Protein AF-A0A6L4A8Q5-F1 (afdb_monomer)

Secondary structure (DSSP, 8-state):
--------SS-GGG-----TT-TTS-TTS----SSEEE-----SS--SSTTSPPS-EEEEPPTTSPPEEEEETTEEEEEEEEEEEEE-TTSEEEEEEEEEEEEEEETTEEEEEETTEEEEEEB-TTS-B-SPPPPPEE--GGGTTTTTT--

pLDDT: mean 80.0, std 16.68, range [40.19, 97.94]

Structure (mmCIF, N/CA/C/O backbone):
data_AF-A0A6L4A8Q5-F1
#
_entry.id   AF-A0A6L4A8Q5-F1
#
loop_
_atom_site.group_PDB
_atom_site.id
_atom_site.type_symbol
_atom_site.label_atom_id
_atom_site.label_alt_id
_atom_site.label_comp_id
_atom_site.label_asym_id
_atom_site.label_entity_id
_atom_site.label_seq_id
_atom_site.pdbx_PDB_ins_code
_atom_site.Cartn_x
_atom_site.Cartn_y
_atom_site.Cartn_z
_atom_site.occupancy
_atom_site.B_iso_or_equiv
_atom_site.auth_seq_id
_atom_site.auth_comp_id
_atom_site.auth_asym_id
_atom_site.auth_atom_id
_atom_site.pdbx_PDB_model_num
ATOM 1 N N . MET A 1 1 ? 32.284 -33.390 15.776 1.00 46.91 1 MET A N 1
ATOM 2 C CA . MET A 1 1 ? 31.306 -32.505 15.116 1.00 46.91 1 MET A CA 1
ATOM 3 C C . MET A 1 1 ? 31.117 -31.338 16.068 1.00 46.91 1 MET A C 1
ATOM 5 O O . MET A 1 1 ? 30.668 -31.575 17.179 1.00 46.91 1 MET A O 1
ATOM 9 N N . PHE A 1 2 ? 31.648 -30.164 15.727 1.00 47.12 2 PHE A N 1
ATOM 10 C CA . PHE A 1 2 ? 31.700 -28.997 16.613 1.00 47.12 2 PHE A CA 1
ATOM 11 C C . PHE A 1 2 ? 30.532 -28.063 16.276 1.00 47.12 2 PHE A C 1
ATOM 13 O O . PHE A 1 2 ? 30.287 -27.811 15.101 1.00 47.12 2 PHE A O 1
ATOM 20 N N . VAL A 1 3 ? 29.807 -27.616 17.304 1.00 54.47 3 VAL A N 1
ATOM 21 C CA . VAL A 1 3 ? 28.806 -26.544 17.230 1.00 54.47 3 VAL A CA 1
ATOM 22 C C . VAL A 1 3 ? 29.546 -25.215 17.321 1.00 54.47 3 VAL A C 1
ATOM 24 O O . VAL A 1 3 ? 30.372 -25.030 18.215 1.00 54.47 3 VAL A O 1
ATOM 27 N N . GLU A 1 4 ? 29.256 -24.311 16.393 1.00 59.78 4 GLU A N 1
ATOM 28 C CA . GLU A 1 4 ? 29.716 -22.929 16.442 1.00 59.78 4 GLU A CA 1
ATOM 29 C C . GLU A 1 4 ? 28.830 -22.168 17.435 1.00 59.78 4 GLU A C 1
ATOM 31 O O . GLU A 1 4 ? 27.621 -22.038 17.248 1.00 59.78 4 GLU A O 1
ATOM 36 N N . LEU A 1 5 ? 29.418 -21.756 18.559 1.00 56.03 5 LEU A N 1
ATOM 37 C CA . LEU A 1 5 ? 28.759 -20.898 19.538 1.00 56.03 5 LEU A CA 1
ATOM 38 C C . LEU A 1 5 ? 28.678 -19.487 18.953 1.00 56.03 5 LEU A C 1
ATOM 40 O O . LEU A 1 5 ? 29.696 -18.814 18.817 1.00 56.03 5 LEU A O 1
ATOM 44 N N . VAL A 1 6 ? 27.464 -19.044 18.632 1.00 57.19 6 VAL A N 1
ATOM 45 C CA . VAL A 1 6 ? 27.186 -17.648 18.287 1.00 57.19 6 VAL A CA 1
ATOM 46 C C . VAL A 1 6 ? 27.356 -16.821 19.562 1.00 57.19 6 VAL A C 1
ATOM 48 O O . VAL A 1 6 ? 26.535 -16.914 20.473 1.00 57.19 6 VAL A O 1
ATOM 51 N N . SER A 1 7 ? 28.438 -16.047 19.664 1.00 62.78 7 SER A N 1
ATOM 52 C CA . SER A 1 7 ? 28.579 -15.047 20.725 1.00 62.78 7 SER A CA 1
ATOM 53 C C . SER A 1 7 ? 28.044 -13.714 20.224 1.00 62.78 7 SER A C 1
ATOM 55 O O . SER A 1 7 ? 28.505 -13.221 19.195 1.00 62.78 7 SER A O 1
ATOM 57 N N . ALA A 1 8 ? 27.108 -13.111 20.953 1.00 58.28 8 ALA A N 1
ATOM 58 C CA . ALA A 1 8 ? 26.763 -11.716 20.728 1.00 58.28 8 ALA A CA 1
ATOM 59 C C . ALA A 1 8 ? 27.996 -10.853 21.045 1.00 58.28 8 ALA A C 1
ATOM 61 O O . ALA A 1 8 ? 28.581 -10.976 22.119 1.00 58.28 8 ALA A O 1
ATOM 62 N N . GLU A 1 9 ? 28.401 -9.986 20.116 1.00 66.62 9 GLU A N 1
ATOM 63 C CA . GLU A 1 9 ? 29.531 -9.058 20.304 1.00 66.62 9 GLU A CA 1
ATOM 64 C C . GLU A 1 9 ? 29.221 -7.940 21.322 1.00 66.62 9 GLU A C 1
ATOM 66 O O . GLU A 1 9 ? 30.081 -7.117 21.629 1.00 66.62 9 GLU A O 1
ATOM 71 N N . THR A 1 10 ? 27.998 -7.909 21.864 1.00 64.31 10 THR A N 1
ATOM 72 C CA . THR A 1 10 ? 27.532 -6.926 22.843 1.00 64.31 10 THR A CA 1
ATOM 73 C C . THR A 1 10 ? 27.002 -7.593 24.110 1.00 64.31 10 THR A C 1
ATOM 75 O O . THR A 1 10 ? 26.581 -8.751 24.102 1.00 64.31 10 THR A O 1
ATOM 78 N N . ASP A 1 11 ? 27.028 -6.841 25.205 1.00 71.69 11 ASP A N 1
ATOM 79 C CA . ASP A 1 11 ? 26.578 -7.288 26.515 1.00 71.69 11 ASP A CA 1
ATOM 80 C C . ASP A 1 11 ? 25.046 -7.240 26.597 1.00 71.69 11 ASP A C 1
ATOM 82 O O . ASP A 1 11 ? 24.442 -6.179 26.767 1.00 71.69 11 ASP A O 1
ATOM 86 N N . ILE A 1 12 ? 24.420 -8.411 26.458 1.00 68.50 12 ILE A N 1
ATOM 87 C CA . ILE A 1 12 ? 22.965 -8.586 26.559 1.00 68.50 12 ILE A CA 1
ATOM 88 C C . ILE A 1 12 ? 22.419 -8.120 27.919 1.00 68.50 12 ILE A C 1
ATOM 90 O O . ILE A 1 12 ? 21.263 -7.703 27.991 1.00 68.50 12 ILE A O 1
ATOM 94 N N . GLU A 1 13 ? 23.225 -8.145 28.986 1.00 72.94 13 GLU A N 1
ATOM 95 C CA . GLU A 1 13 ? 22.779 -7.744 30.326 1.00 72.94 13 GLU A CA 1
ATOM 96 C C . GLU A 1 13 ? 22.738 -6.219 30.512 1.00 72.94 13 GLU A C 1
ATOM 98 O O . GLU A 1 13 ? 22.102 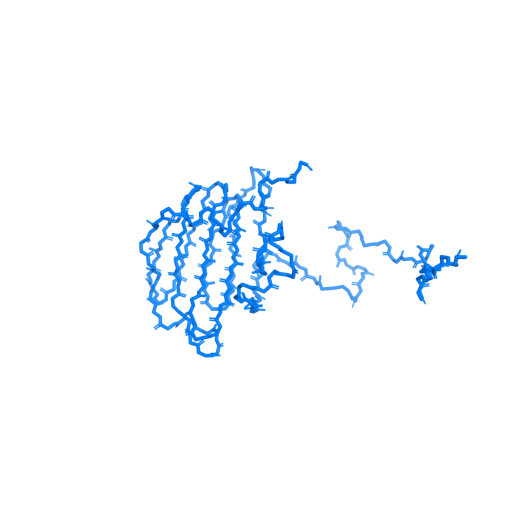-5.733 31.445 1.00 72.94 13 GLU A O 1
ATOM 103 N N . ASN A 1 14 ? 23.359 -5.460 29.601 1.00 67.12 14 ASN A N 1
ATOM 104 C CA . ASN A 1 14 ? 23.417 -3.996 29.625 1.00 67.12 14 ASN A CA 1
ATOM 105 C C . ASN A 1 14 ? 22.704 -3.344 28.430 1.00 67.12 14 ASN A C 1
ATOM 107 O O . ASN A 1 14 ? 22.970 -2.184 28.097 1.00 67.12 14 ASN A O 1
ATOM 111 N N . LEU A 1 15 ? 21.782 -4.061 27.782 1.00 67.56 15 LEU A N 1
ATOM 112 C CA . LEU A 1 15 ? 20.945 -3.459 26.751 1.00 67.56 15 LEU A CA 1
ATOM 113 C C . LEU A 1 15 ? 20.097 -2.334 27.370 1.00 67.56 15 LEU A C 1
ATOM 115 O O . LEU A 1 15 ? 19.413 -2.562 28.372 1.00 67.56 15 LEU A O 1
ATOM 119 N N . PRO A 1 16 ? 20.118 -1.116 26.801 1.00 65.38 16 PRO A N 1
ATOM 120 C CA . PRO A 1 16 ? 19.271 -0.037 27.281 1.00 65.38 16 PRO A CA 1
ATOM 121 C C . PRO A 1 16 ? 17.803 -0.444 27.124 1.00 65.38 16 PRO A C 1
ATOM 123 O O . PRO A 1 16 ? 17.355 -0.783 26.028 1.00 65.38 16 PRO A O 1
ATOM 126 N N . ILE A 1 17 ? 17.049 -0.409 28.225 1.00 66.31 17 ILE A N 1
ATOM 127 C CA . ILE A 1 17 ? 15.600 -0.614 28.199 1.00 66.31 17 ILE A CA 1
ATOM 128 C C . ILE A 1 17 ? 14.994 0.568 27.441 1.00 66.31 17 ILE A C 1
ATOM 130 O O . ILE A 1 17 ? 15.013 1.701 27.921 1.00 66.31 17 ILE A O 1
ATOM 134 N N . VAL A 1 18 ? 14.472 0.304 26.245 1.00 62.03 18 VAL A N 1
ATOM 135 C CA . VAL A 1 18 ? 13.691 1.284 25.489 1.00 62.03 18 VAL A CA 1
ATOM 136 C C . VAL A 1 18 ? 12.275 1.252 26.049 1.00 62.03 18 VAL A C 1
ATOM 138 O O . VAL A 1 18 ? 11.508 0.337 25.759 1.00 62.03 18 VAL A O 1
ATOM 141 N N .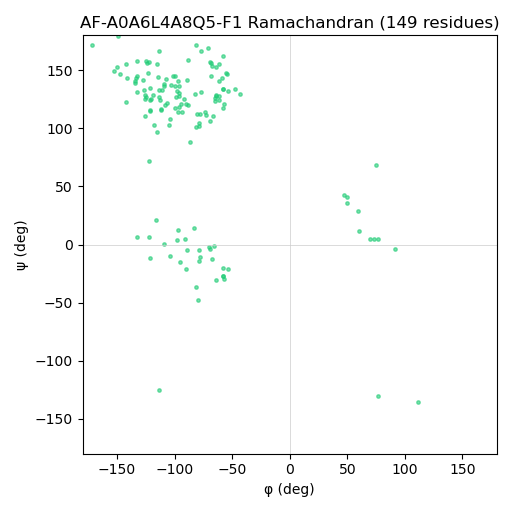 ASP A 1 19 ? 11.946 2.223 26.898 1.00 61.56 19 ASP A N 1
ATOM 142 C CA . ASP A 1 19 ? 10.588 2.406 27.405 1.00 61.56 19 ASP A CA 1
ATOM 143 C C . ASP A 1 19 ? 9.747 3.156 26.351 1.00 61.56 19 ASP A C 1
ATOM 145 O O . ASP A 1 19 ? 9.995 4.343 26.109 1.00 61.56 19 ASP A O 1
ATOM 149 N N . PRO A 1 20 ? 8.738 2.514 25.731 1.00 56.03 20 PRO A N 1
ATOM 150 C CA . PRO A 1 20 ? 7.890 3.150 24.725 1.00 56.03 20 PRO A CA 1
ATOM 151 C C . PRO A 1 20 ? 6.963 4.228 25.309 1.00 56.03 20 PRO A C 1
ATOM 153 O O . PRO A 1 20 ? 6.233 4.865 24.560 1.00 56.03 20 PRO A O 1
ATOM 156 N N . SER A 1 21 ? 6.945 4.430 26.629 1.00 56.09 21 SER A N 1
ATOM 157 C CA . SER A 1 21 ? 6.146 5.455 27.305 1.00 56.09 21 SER A CA 1
ATOM 158 C C . SER A 1 21 ? 6.960 6.670 27.771 1.00 56.09 21 SER A C 1
ATOM 160 O O . SER A 1 21 ? 6.369 7.696 28.114 1.00 56.09 21 SER A O 1
ATOM 162 N N . ASN A 1 22 ? 8.299 6.607 27.718 1.00 52.56 22 ASN A N 1
ATOM 163 C CA . ASN A 1 22 ? 9.198 7.690 28.128 1.00 52.56 22 ASN A CA 1
ATOM 164 C C . ASN A 1 22 ? 10.134 8.130 26.983 1.00 52.56 22 ASN A C 1
ATOM 166 O O . ASN A 1 22 ? 11.344 7.907 26.994 1.00 52.56 22 ASN A O 1
ATOM 170 N N . PHE A 1 23 ? 9.552 8.809 25.992 1.00 54.22 23 PHE A N 1
ATOM 171 C CA . PHE A 1 23 ? 10.223 9.310 24.782 1.00 54.22 23 PHE A CA 1
ATOM 172 C C . PHE A 1 23 ? 11.274 10.418 25.011 1.00 54.22 23 PHE A C 1
ATOM 174 O O . PHE A 1 23 ? 11.866 10.905 24.048 1.00 54.22 23 PHE A O 1
ATOM 181 N N . ALA A 1 24 ? 11.488 10.868 26.251 1.00 54.47 24 ALA A N 1
ATOM 182 C CA . ALA A 1 24 ? 12.300 12.049 26.547 1.00 54.47 24 ALA A CA 1
ATOM 183 C C . ALA A 1 24 ? 13.772 11.750 26.892 1.00 54.47 24 ALA A C 1
ATOM 185 O O . ALA A 1 24 ? 14.579 12.677 26.867 1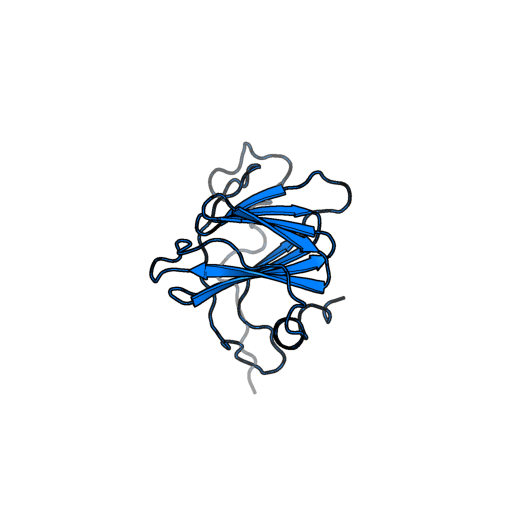.00 54.47 24 ALA A O 1
ATOM 186 N N . GLU A 1 25 ? 14.145 10.501 27.205 1.00 53.44 25 GLU A N 1
ATOM 187 C CA . GLU A 1 25 ? 15.440 10.229 27.864 1.00 53.44 25 GLU A CA 1
ATOM 188 C C . GLU A 1 25 ? 16.395 9.265 27.134 1.00 53.44 25 GLU A C 1
ATOM 190 O O . GLU A 1 25 ? 17.479 8.982 27.640 1.00 53.44 25 GLU A O 1
ATOM 195 N N . THR A 1 26 ? 16.084 8.821 25.911 1.00 48.97 26 THR A N 1
ATOM 196 C CA . THR A 1 26 ? 17.031 8.056 25.070 1.00 48.97 26 THR A CA 1
ATOM 197 C C . THR A 1 26 ? 17.348 8.802 23.765 1.00 48.97 26 THR A C 1
ATOM 199 O O . THR A 1 26 ? 16.546 8.792 22.834 1.00 48.97 26 THR A O 1
ATOM 202 N N . PRO A 1 27 ? 18.520 9.461 23.641 1.00 47.50 27 PRO A N 1
ATOM 203 C CA . PRO A 1 27 ? 18.832 10.314 22.491 1.00 47.50 27 PRO A CA 1
ATOM 204 C C . PRO A 1 27 ? 19.362 9.564 21.253 1.00 47.50 27 PRO A C 1
ATOM 206 O O . PRO A 1 27 ? 19.915 10.201 20.361 1.00 47.50 27 PRO A O 1
ATOM 209 N N . SER A 1 28 ? 19.244 8.234 21.169 1.00 52.56 28 SER A N 1
ATOM 210 C CA . SER A 1 28 ? 19.882 7.455 20.090 1.00 52.56 28 SER A CA 1
ATOM 211 C C . SER A 1 28 ? 18.994 6.422 19.389 1.00 52.56 28 SER A C 1
ATOM 213 O O . SER A 1 28 ? 19.504 5.665 18.568 1.00 52.56 28 SER A O 1
ATOM 215 N N . GLY A 1 29 ? 17.692 6.372 19.684 1.00 54.53 29 GLY A N 1
ATOM 216 C CA . GLY A 1 29 ? 16.727 5.559 18.933 1.00 54.53 29 GLY A CA 1
ATOM 217 C C . GLY A 1 29 ? 15.913 6.424 17.962 1.00 54.53 29 GLY A C 1
ATOM 218 O O . GLY A 1 29 ? 15.627 7.576 18.298 1.00 54.53 29 GLY A O 1
ATOM 219 N N . PRO A 1 30 ? 15.535 5.928 16.768 1.00 52.47 30 PRO A N 1
ATOM 220 C CA . PRO A 1 30 ? 14.626 6.657 15.886 1.00 52.47 30 PRO A CA 1
ATOM 221 C C . PRO A 1 30 ? 13.310 6.950 16.621 1.00 52.47 30 PRO A C 1
ATOM 223 O O . PRO A 1 30 ? 12.630 6.048 17.105 1.00 52.47 30 PRO A O 1
ATOM 226 N N . GLN A 1 31 ? 12.975 8.235 16.744 1.00 52.56 31 GLN A N 1
ATOM 227 C CA . GLN A 1 31 ? 11.726 8.686 17.350 1.00 52.56 31 GLN A CA 1
ATOM 228 C C . GLN A 1 31 ? 10.592 8.526 16.334 1.00 52.56 31 GLN A C 1
ATOM 230 O O . GLN A 1 31 ? 10.471 9.314 15.395 1.00 52.56 31 GLN A O 1
ATOM 235 N N . TYR A 1 32 ? 9.753 7.509 16.520 1.00 57.38 32 TYR A N 1
ATOM 236 C CA . TYR A 1 32 ? 8.592 7.279 15.664 1.00 57.38 32 TYR A CA 1
ATOM 237 C C . TYR A 1 32 ? 7.378 8.076 16.172 1.00 57.38 32 TYR A C 1
ATOM 239 O O . TYR A 1 32 ? 6.596 7.593 16.986 1.00 57.38 32 TYR A O 1
ATOM 247 N N . GLY A 1 33 ? 7.233 9.329 15.731 1.00 62.50 33 GLY A N 1
ATOM 248 C CA . GLY A 1 33 ? 6.012 10.119 15.946 1.00 62.50 33 GLY A CA 1
ATOM 249 C C . GLY A 1 33 ? 4.864 9.715 15.001 1.00 62.50 33 GLY A C 1
ATOM 250 O O . GLY A 1 33 ? 5.099 9.025 14.009 1.00 62.50 33 GLY A O 1
ATOM 251 N N . PRO A 1 34 ? 3.614 10.141 15.252 1.00 56.19 34 PRO A N 1
ATOM 252 C CA . PRO A 1 34 ? 2.535 9.990 14.273 1.00 56.19 34 PRO A CA 1
ATOM 253 C C . PRO A 1 34 ? 2.890 10.712 12.956 1.00 56.19 34 PRO A C 1
ATOM 255 O O . PRO A 1 34 ? 3.489 11.785 12.998 1.00 56.19 34 PRO A O 1
ATOM 258 N N . MET A 1 35 ? 2.494 10.135 11.810 1.00 57.75 35 MET A N 1
ATOM 259 C CA . MET A 1 35 ? 2.865 10.528 10.429 1.00 57.75 35 MET A CA 1
ATOM 260 C C . MET A 1 35 ? 4.293 10.129 10.024 1.00 57.75 35 MET A C 1
ATOM 262 O O . MET A 1 35 ? 5.177 10.963 9.827 1.00 57.75 35 MET A O 1
ATOM 266 N N . GLN A 1 36 ? 4.512 8.822 9.895 1.00 70.44 36 GLN A N 1
ATOM 267 C CA . GLN A 1 36 ? 5.780 8.263 9.436 1.00 70.44 36 GLN A CA 1
ATOM 268 C C . GLN A 1 36 ? 5.923 8.401 7.920 1.00 70.44 36 GLN A C 1
ATOM 270 O O . GLN A 1 36 ? 5.016 8.033 7.169 1.00 70.44 36 GLN A O 1
ATOM 275 N N . ALA A 1 37 ? 7.081 8.910 7.491 1.00 80.12 37 ALA A N 1
ATOM 276 C CA . ALA A 1 37 ? 7.482 8.940 6.096 1.00 80.12 37 ALA A CA 1
ATOM 277 C C . ALA A 1 37 ? 8.789 8.174 5.906 1.00 80.12 37 ALA A C 1
ATOM 279 O O . ALA A 1 37 ? 9.784 8.459 6.574 1.00 80.12 37 ALA A O 1
ATOM 280 N N . PHE A 1 38 ? 8.792 7.205 4.999 1.00 86.44 38 PHE A N 1
ATOM 281 C CA . PHE A 1 38 ? 9.980 6.416 4.692 1.00 86.44 38 PHE A CA 1
ATOM 282 C C . PHE A 1 38 ? 9.965 5.952 3.241 1.00 86.44 38 PHE A C 1
ATOM 284 O O . PHE A 1 38 ? 8.911 5.766 2.633 1.00 86.44 38 PHE A O 1
ATOM 291 N N . TYR A 1 39 ? 11.162 5.740 2.708 1.00 88.44 39 TYR A N 1
ATOM 292 C CA . TYR A 1 39 ? 11.357 5.129 1.404 1.00 88.44 39 TYR A CA 1
ATOM 293 C C . TYR A 1 39 ? 11.797 3.687 1.594 1.00 88.44 39 TYR A C 1
ATOM 295 O O . TYR A 1 39 ? 12.644 3.407 2.445 1.00 88.44 39 TYR A O 1
ATOM 303 N N . PHE A 1 40 ? 11.238 2.783 0.802 1.00 91.31 40 PHE A N 1
ATOM 304 C CA . PHE A 1 40 ? 11.657 1.389 0.790 1.00 91.31 40 PHE A CA 1
ATOM 305 C C . PHE A 1 40 ? 11.635 0.831 -0.630 1.00 91.31 40 PHE A C 1
ATOM 307 O O . PHE A 1 40 ? 10.922 1.311 -1.513 1.00 91.31 40 PHE A O 1
ATOM 314 N N . GLN A 1 41 ? 12.443 -0.200 -0.828 1.00 90.50 41 GLN A N 1
ATOM 315 C CA . GLN A 1 41 ? 12.507 -0.976 -2.052 1.00 90.50 41 GLN A CA 1
ATOM 316 C C . GLN A 1 41 ? 12.519 -2.447 -1.667 1.00 90.50 41 GLN A C 1
ATOM 318 O O . GLN A 1 41 ? 13.200 -2.833 -0.717 1.00 90.50 41 GLN A O 1
ATOM 323 N N . THR A 1 42 ? 11.784 -3.258 -2.412 1.00 87.94 42 THR A N 1
ATOM 324 C CA . THR A 1 42 ? 11.729 -4.706 -2.228 1.00 87.94 42 THR A CA 1
ATOM 325 C C . THR A 1 42 ? 12.311 -5.407 -3.445 1.00 87.94 42 THR A C 1
ATOM 327 O O . THR A 1 42 ? 12.331 -4.850 -4.547 1.00 87.94 42 THR A O 1
ATOM 330 N N . GLY A 1 43 ? 12.794 -6.633 -3.257 1.00 81.31 43 GLY A N 1
ATOM 331 C CA . GLY A 1 43 ? 13.108 -7.506 -4.379 1.00 81.31 43 GLY A CA 1
ATOM 332 C C . GLY A 1 43 ? 11.847 -8.016 -5.080 1.00 81.31 43 GLY A C 1
ATOM 333 O O . GLY A 1 43 ? 10.720 -7.851 -4.604 1.00 81.31 43 GLY A O 1
ATOM 334 N N . THR A 1 44 ? 12.058 -8.623 -6.242 1.00 70.69 44 THR A N 1
ATOM 335 C CA . THR A 1 44 ? 11.048 -9.364 -7.002 1.00 70.69 44 THR A CA 1
ATOM 336 C C . THR A 1 44 ? 11.457 -10.823 -6.975 1.00 70.69 44 THR A C 1
ATOM 338 O O . THR A 1 44 ? 12.585 -11.114 -7.372 1.00 70.69 44 THR A O 1
ATOM 341 N N . ASP A 1 45 ? 10.574 -11.713 -6.518 1.00 70.19 45 ASP A N 1
ATOM 342 C CA . ASP A 1 45 ? 10.848 -13.156 -6.449 1.00 70.19 45 ASP A CA 1
ATOM 343 C C . ASP A 1 45 ? 12.194 -13.481 -5.778 1.00 70.19 45 ASP A C 1
ATOM 345 O O . ASP A 1 45 ? 12.972 -14.318 -6.237 1.00 70.19 45 ASP A O 1
ATOM 349 N N . ASP A 1 46 ? 12.500 -12.746 -4.707 1.00 74.50 46 ASP A N 1
ATOM 350 C CA . ASP A 1 46 ? 13.794 -12.767 -4.027 1.00 74.50 46 ASP A CA 1
ATOM 351 C C . ASP A 1 46 ? 13.811 -13.669 -2.788 1.00 74.50 46 ASP A C 1
ATOM 353 O O . ASP A 1 46 ? 14.828 -13.758 -2.094 1.00 74.50 46 ASP A O 1
ATOM 357 N N . ALA A 1 47 ? 12.705 -14.370 -2.525 1.00 75.88 47 ALA A N 1
ATOM 358 C CA . ALA A 1 47 ? 12.630 -15.372 -1.481 1.00 75.88 47 ALA A CA 1
ATOM 359 C C . ALA A 1 47 ? 13.696 -16.461 -1.712 1.00 75.88 47 ALA A C 1
ATOM 361 O O . ALA A 1 47 ? 13.682 -17.196 -2.699 1.00 75.88 47 ALA A O 1
ATOM 362 N N . GLY A 1 48 ? 14.638 -16.591 -0.771 1.00 70.62 48 GLY A N 1
ATOM 363 C CA . GLY A 1 48 ? 15.707 -17.597 -0.843 1.00 70.62 48 GLY A CA 1
ATOM 364 C C . GLY A 1 48 ? 15.219 -19.046 -0.697 1.00 70.62 48 GLY A C 1
ATOM 365 O O . GLY A 1 48 ? 15.972 -19.978 -0.982 1.00 70.62 48 GLY A O 1
ATOM 366 N N . CYS A 1 49 ? 13.969 -19.228 -0.268 1.00 72.75 49 CYS A N 1
ATOM 367 C CA . CYS A 1 49 ? 13.281 -20.507 -0.134 1.00 72.75 49 CYS A CA 1
ATOM 368 C C . CYS A 1 49 ? 11.871 -20.383 -0.739 1.00 72.75 49 CYS A C 1
ATOM 370 O O . CYS A 1 49 ? 11.242 -19.347 -0.526 1.00 72.75 49 CYS A O 1
ATOM 372 N N . PRO A 1 50 ? 11.333 -21.420 -1.407 1.00 67.75 50 PRO A N 1
ATOM 373 C CA . PRO A 1 50 ? 9.969 -21.401 -1.953 1.00 67.75 50 PRO A CA 1
ATOM 374 C C . PRO A 1 50 ? 8.870 -21.139 -0.911 1.00 67.75 50 PRO A C 1
ATOM 376 O O . PRO A 1 50 ? 7.801 -20.640 -1.246 1.00 67.75 50 PRO A O 1
ATOM 379 N N . GLU A 1 51 ? 9.120 -21.496 0.349 1.00 66.44 51 GLU A N 1
ATOM 380 C CA . GLU A 1 51 ? 8.175 -21.352 1.459 1.00 66.44 51 GLU A CA 1
ATOM 381 C C . GLU A 1 51 ? 8.274 -19.993 2.173 1.00 66.44 51 GLU A C 1
ATOM 383 O O . GLU A 1 51 ? 7.507 -19.727 3.097 1.00 66.44 51 GLU A O 1
ATOM 388 N N . ALA A 1 52 ? 9.229 -19.138 1.796 1.00 66.00 52 ALA A N 1
ATOM 389 C CA . ALA A 1 52 ? 9.328 -17.790 2.342 1.00 66.00 52 ALA A CA 1
ATOM 390 C C . ALA A 1 52 ? 8.495 -16.819 1.488 1.00 66.00 52 ALA A C 1
ATOM 392 O O . ALA A 1 52 ? 8.461 -16.956 0.264 1.00 66.00 52 ALA A O 1
ATOM 393 N N . PRO A 1 53 ? 7.807 -15.834 2.093 1.00 68.38 53 PRO A N 1
ATOM 394 C CA . PRO A 1 53 ? 7.224 -14.754 1.314 1.00 68.38 53 PRO A CA 1
ATOM 395 C C . PRO A 1 53 ? 8.342 -13.943 0.648 1.00 68.38 53 PRO A C 1
ATOM 397 O O . PRO A 1 53 ? 9.458 -13.849 1.168 1.00 68.38 53 PRO A O 1
ATOM 400 N N . ASN A 1 54 ? 8.019 -13.329 -0.487 1.00 79.81 54 ASN A N 1
ATOM 401 C CA . ASN A 1 54 ? 8.892 -12.349 -1.121 1.00 79.81 54 ASN A CA 1
ATOM 402 C C . ASN A 1 54 ? 9.188 -11.179 -0.166 1.00 79.81 54 ASN A C 1
ATOM 404 O O . ASN A 1 54 ? 8.483 -10.957 0.827 1.00 79.81 54 ASN A O 1
ATOM 408 N N . SER A 1 55 ? 10.236 -10.408 -0.451 1.00 84.94 55 SER A N 1
ATOM 409 C CA . SER A 1 55 ? 10.526 -9.205 0.326 1.00 84.94 55 SER A CA 1
ATOM 410 C C . SER A 1 55 ? 9.344 -8.241 0.303 1.00 84.94 55 SER A C 1
ATOM 412 O O . SER A 1 55 ? 8.778 -7.938 -0.749 1.00 84.94 55 SER A O 1
ATOM 414 N N . GLY A 1 56 ? 8.997 -7.724 1.477 1.00 88.31 56 GLY A N 1
ATOM 415 C CA . GLY A 1 56 ? 7.913 -6.771 1.643 1.00 88.31 56 GLY A CA 1
ATOM 416 C C . GLY A 1 56 ? 7.860 -6.183 3.040 1.00 88.31 56 GLY A C 1
ATOM 417 O O . GLY A 1 56 ? 8.581 -6.607 3.945 1.00 88.31 56 GLY A O 1
ATOM 418 N N . LEU A 1 57 ? 7.002 -5.183 3.197 1.00 89.44 57 LEU A N 1
ATOM 419 C CA . LEU A 1 57 ? 6.761 -4.498 4.454 1.00 89.44 57 LEU A CA 1
ATOM 420 C C . LEU A 1 57 ? 5.350 -4.822 4.944 1.00 89.44 57 LEU A C 1
ATOM 422 O O . LEU A 1 57 ? 4.369 -4.441 4.310 1.00 89.44 57 LEU A O 1
ATOM 426 N N . LEU A 1 58 ? 5.253 -5.499 6.087 1.00 90.56 58 LEU A N 1
ATOM 427 C CA . LEU A 1 58 ? 3.985 -5.732 6.771 1.00 90.56 58 LEU A CA 1
ATOM 428 C C . LEU A 1 58 ? 3.720 -4.594 7.759 1.00 90.56 58 LEU A C 1
ATOM 430 O O . LEU A 1 58 ? 4.507 -4.365 8.678 1.00 90.56 58 LEU A O 1
ATOM 434 N N . ILE A 1 59 ? 2.607 -3.896 7.574 1.00 89.12 59 ILE A N 1
ATOM 435 C CA . ILE A 1 59 ? 2.172 -2.794 8.429 1.00 89.12 59 ILE A CA 1
ATOM 436 C C . ILE A 1 59 ? 0.893 -3.225 9.136 1.00 89.12 59 ILE A C 1
ATOM 438 O O . ILE A 1 59 ? -0.064 -3.631 8.482 1.00 89.12 59 ILE A O 1
ATOM 442 N N . GLN A 1 60 ? 0.884 -3.118 10.463 1.00 89.19 60 GLN A N 1
ATOM 443 C CA . GLN A 1 60 ? -0.250 -3.487 11.306 1.00 89.19 60 GLN A CA 1
ATOM 444 C C . GLN A 1 60 ? -0.635 -2.307 12.190 1.00 89.19 60 GLN A C 1
ATOM 446 O O . GLN A 1 60 ? 0.196 -1.773 12.931 1.00 89.19 60 GLN A O 1
ATOM 451 N N . THR A 1 61 ? -1.900 -1.909 12.129 1.00 83.50 61 THR A N 1
ATOM 452 C CA . THR A 1 61 ? -2.482 -0.978 13.095 1.00 83.50 61 THR A CA 1
ATOM 453 C C . THR A 1 61 ? -3.275 -1.759 14.135 1.00 83.50 61 THR A C 1
ATOM 455 O O . THR A 1 61 ? -4.041 -2.639 13.741 1.00 83.50 61 THR A O 1
ATOM 458 N N . PRO A 1 62 ? -3.164 -1.433 15.433 1.00 76.19 62 PRO A N 1
ATOM 459 C CA . PRO A 1 62 ? -3.996 -2.059 16.453 1.00 76.19 62 PRO A CA 1
ATOM 460 C C . PRO A 1 62 ? -5.493 -1.944 16.136 1.00 76.19 62 PRO A C 1
ATOM 462 O O . PRO A 1 62 ? -5.957 -0.936 15.601 1.00 76.19 62 PRO A O 1
ATOM 465 N N . GLU A 1 63 ? -6.275 -2.947 16.519 1.00 72.62 63 GLU A N 1
ATOM 466 C CA . GLU A 1 63 ? -7.729 -2.845 16.424 1.00 72.62 63 GLU A CA 1
ATOM 467 C C . GLU A 1 63 ? -8.263 -1.700 17.301 1.00 72.62 63 GLU A C 1
ATOM 469 O O . GLU A 1 63 ? -7.806 -1.468 18.424 1.00 72.62 63 GLU A O 1
ATOM 474 N N . GLY A 1 64 ? -9.265 -0.979 16.793 1.00 66.19 64 GLY A N 1
ATOM 475 C CA . GLY A 1 64 ? -9.951 0.074 17.544 1.00 66.19 64 GLY A CA 1
ATOM 476 C C . GLY A 1 64 ? -9.187 1.395 17.678 1.00 66.19 64 GLY A C 1
ATOM 477 O O . GLY A 1 64 ? -9.688 2.301 18.349 1.00 66.19 64 GLY A O 1
ATOM 478 N N . VAL A 1 65 ? -8.020 1.545 17.038 1.00 69.12 65 VAL A N 1
ATOM 479 C CA . VAL A 1 65 ? -7.386 2.860 16.854 1.00 69.12 65 VAL A CA 1
ATOM 480 C C . VAL A 1 65 ? -7.865 3.536 15.567 1.00 69.12 65 VAL A C 1
ATOM 482 O O . VAL A 1 65 ? -8.391 2.893 14.660 1.00 69.12 65 VAL A O 1
ATOM 485 N N . ALA A 1 66 ? -7.717 4.861 15.511 1.00 73.06 66 ALA A N 1
ATOM 486 C CA . ALA A 1 66 ? -7.987 5.631 14.302 1.00 73.06 66 ALA A CA 1
ATOM 487 C C . ALA A 1 66 ? -7.058 5.201 13.152 1.00 73.06 66 ALA A C 1
ATOM 489 O O . ALA A 1 66 ? -5.954 4.712 13.394 1.00 73.06 66 ALA A O 1
ATOM 490 N N . GLU A 1 67 ? -7.509 5.429 11.916 1.00 82.19 67 GLU A N 1
ATOM 491 C CA . GLU A 1 67 ? -6.700 5.264 10.704 1.00 82.19 67 GLU A CA 1
ATOM 492 C C . GLU A 1 67 ? -5.333 5.938 10.857 1.00 82.19 67 GLU A C 1
ATOM 494 O O . GLU A 1 67 ? -5.231 7.082 11.314 1.00 82.19 67 GLU A O 1
ATOM 499 N N . VAL A 1 68 ? -4.278 5.226 10.460 1.00 86.62 68 VAL A N 1
ATOM 500 C CA . VAL A 1 68 ? -2.930 5.793 10.402 1.00 86.62 68 VAL A CA 1
ATOM 501 C C . VAL A 1 68 ? -2.646 6.262 8.985 1.00 86.62 68 VAL A C 1
ATOM 503 O O . VAL A 1 68 ? -2.928 5.556 8.020 1.00 86.62 68 VAL A O 1
ATOM 506 N N . THR A 1 69 ? -2.058 7.447 8.858 1.00 89.31 69 THR A N 1
ATOM 507 C CA . THR A 1 69 ? -1.563 7.962 7.578 1.00 89.31 69 THR A CA 1
ATOM 508 C C . THR A 1 69 ? -0.066 7.721 7.478 1.00 89.31 69 THR A C 1
ATOM 510 O O . THR A 1 69 ? 0.698 8.105 8.371 1.00 89.31 69 THR A O 1
ATOM 513 N N . ILE A 1 70 ? 0.345 7.093 6.382 1.00 89.56 70 ILE A N 1
ATOM 514 C CA . ILE A 1 70 ? 1.727 6.738 6.077 1.00 89.56 70 ILE A CA 1
ATOM 515 C C . ILE A 1 70 ? 2.057 7.319 4.711 1.00 89.56 70 ILE A C 1
ATOM 517 O O . ILE A 1 70 ? 1.332 7.093 3.747 1.00 89.56 70 ILE A O 1
ATOM 521 N N . LEU A 1 71 ? 3.162 8.056 4.628 1.00 91.88 71 LEU A N 1
ATOM 522 C CA . LEU A 1 71 ? 3.672 8.561 3.358 1.00 91.88 71 LEU A CA 1
ATOM 523 C C . LEU A 1 71 ? 4.879 7.722 2.956 1.00 91.88 71 LEU A C 1
ATOM 525 O O . LEU A 1 71 ? 5.944 7.835 3.559 1.00 91.88 71 LEU A O 1
ATOM 529 N N . THR A 1 72 ? 4.745 6.882 1.939 1.00 92.19 72 THR A N 1
ATOM 530 C CA . THR A 1 72 ? 5.847 6.016 1.521 1.00 92.19 72 THR A CA 1
ATOM 531 C C . THR A 1 72 ? 6.057 6.052 0.026 1.00 92.19 72 THR A C 1
ATOM 533 O O . THR A 1 72 ? 5.100 5.977 -0.735 1.00 92.19 72 THR A O 1
ATOM 536 N N . ASN A 1 73 ? 7.313 6.236 -0.393 1.00 94.44 73 ASN A N 1
ATOM 537 C CA . ASN A 1 73 ? 7.681 6.452 -1.796 1.00 94.44 73 ASN A CA 1
ATOM 538 C C . ASN A 1 73 ? 6.776 7.501 -2.474 1.00 94.44 73 ASN A C 1
ATOM 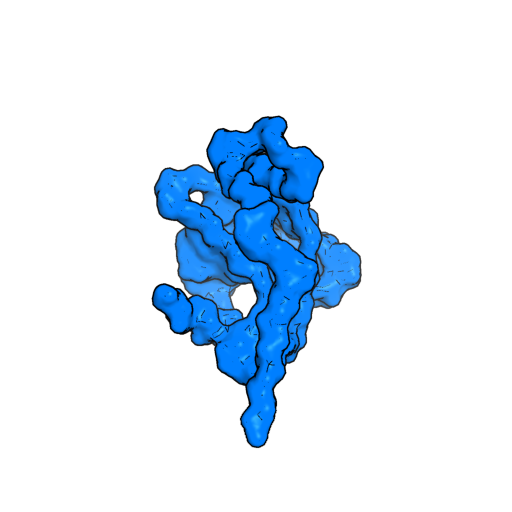540 O O . ASN A 1 73 ? 6.280 7.289 -3.571 1.00 94.44 73 ASN A O 1
ATOM 544 N N . GLU A 1 74 ? 6.493 8.602 -1.766 1.00 93.44 74 GLU A N 1
ATOM 545 C CA . GLU A 1 74 ? 5.581 9.680 -2.194 1.00 93.44 74 GLU A CA 1
ATOM 546 C C . GLU A 1 74 ? 4.113 9.263 -2.453 1.00 93.44 74 GLU A C 1
ATOM 548 O O . GLU A 1 74 ? 3.326 10.059 -2.965 1.00 93.44 74 GLU A O 1
ATOM 553 N N . VAL A 1 75 ? 3.715 8.053 -2.051 1.00 95.50 75 VAL A N 1
ATOM 554 C CA . VAL A 1 75 ? 2.330 7.564 -2.034 1.00 95.50 75 VAL A CA 1
ATOM 555 C C . VAL A 1 75 ? 1.746 7.746 -0.632 1.00 95.50 75 VAL A C 1
ATOM 557 O O . VAL A 1 75 ? 2.342 7.323 0.360 1.00 95.50 75 VAL A O 1
ATOM 560 N N . ASP A 1 76 ? 0.576 8.379 -0.545 1.00 95.31 76 ASP A N 1
ATOM 561 C CA . ASP A 1 76 ? -0.165 8.548 0.711 1.00 95.31 76 ASP A CA 1
ATOM 562 C C . ASP A 1 76 ? -1.080 7.336 0.922 1.00 95.31 76 ASP A C 1
ATOM 564 O O . ASP A 1 76 ? -1.923 7.023 0.074 1.00 95.31 76 ASP A O 1
ATOM 568 N N . ILE A 1 77 ? -0.874 6.628 2.031 1.00 94.25 77 ILE A N 1
ATOM 569 C CA . ILE A 1 77 ? -1.613 5.426 2.405 1.00 94.25 77 ILE A CA 1
ATOM 570 C C . ILE A 1 77 ? -2.273 5.663 3.761 1.00 94.25 77 ILE A C 1
ATOM 572 O O . ILE A 1 77 ? -1.598 5.788 4.785 1.00 94.25 77 ILE A O 1
ATOM 576 N N . GLN A 1 78 ? -3.604 5.669 3.778 1.00 94.12 78 GLN A N 1
ATOM 577 C CA . GLN A 1 78 ? -4.392 5.635 5.010 1.00 94.12 78 GLN A CA 1
ATOM 578 C C . GLN A 1 78 ? -4.813 4.200 5.279 1.00 94.12 78 GLN A C 1
ATOM 580 O O . GLN A 1 78 ? -5.571 3.625 4.500 1.00 94.12 78 GLN A O 1
ATOM 585 N N . LEU A 1 79 ? -4.299 3.618 6.359 1.00 92.38 79 LEU A N 1
ATOM 586 C CA . LEU A 1 79 ? -4.502 2.216 6.706 1.00 92.38 79 LEU A CA 1
ATOM 587 C C . LEU A 1 79 ? -5.328 2.087 7.988 1.00 92.38 79 LEU A C 1
ATOM 589 O O . LEU A 1 79 ? -5.031 2.717 9.006 1.00 92.38 79 LEU A O 1
ATOM 593 N N . SER A 1 80 ? -6.325 1.208 7.937 1.00 91.88 80 SER A N 1
ATOM 594 C CA . SER A 1 80 ? -6.998 0.635 9.100 1.00 91.88 80 SER A CA 1
ATOM 595 C C . SER A 1 80 ? -6.941 -0.883 8.969 1.00 91.88 80 SER A C 1
ATOM 597 O O . SER A 1 80 ? -7.571 -1.441 8.076 1.00 91.88 80 SER A O 1
ATOM 599 N N . GLY A 1 81 ? -6.164 -1.540 9.825 1.00 91.25 81 GLY A N 1
ATOM 600 C CA . GLY A 1 81 ? -5.933 -2.984 9.819 1.00 91.25 81 GLY A CA 1
ATOM 601 C C . GLY A 1 81 ? -4.506 -3.352 9.412 1.00 91.25 81 GLY A C 1
ATOM 602 O O . GLY A 1 81 ? -3.538 -2.741 9.876 1.00 91.25 81 GLY A O 1
ATOM 603 N N . THR A 1 82 ? -4.383 -4.355 8.545 1.00 91.50 82 THR A N 1
ATOM 604 C CA . THR A 1 82 ? -3.107 -4.967 8.163 1.00 91.50 82 THR A CA 1
A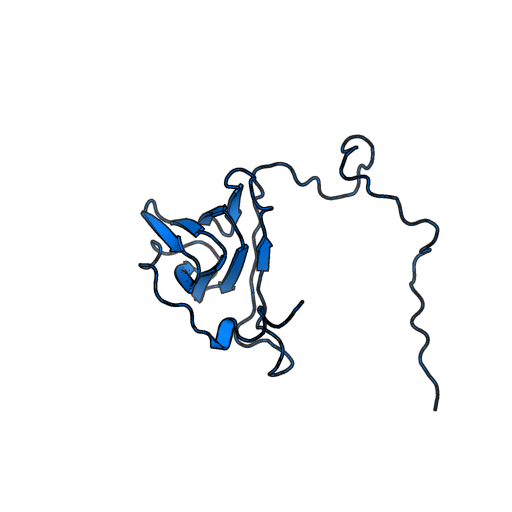TOM 605 C C . THR A 1 82 ? -2.923 -4.941 6.653 1.00 91.50 82 THR A C 1
ATOM 607 O O . THR A 1 82 ? -3.762 -5.449 5.904 1.00 91.50 82 THR A O 1
ATOM 610 N N . ALA A 1 83 ? -1.792 -4.399 6.202 1.00 92.88 83 ALA A N 1
ATOM 611 C CA . ALA A 1 83 ? -1.419 -4.379 4.794 1.00 92.88 83 ALA A CA 1
ATOM 612 C C . ALA A 1 83 ? 0.028 -4.824 4.578 1.00 92.88 83 ALA A C 1
ATOM 614 O O . ALA A 1 83 ? 0.919 -4.525 5.374 1.00 92.88 83 ALA A O 1
ATOM 615 N N . TYR A 1 84 ? 0.250 -5.517 3.468 1.00 92.25 84 TYR A N 1
ATOM 616 C CA . TYR A 1 84 ? 1.548 -5.969 2.999 1.00 92.25 84 TYR A CA 1
ATOM 617 C C . TYR A 1 84 ? 1.931 -5.212 1.725 1.00 92.25 84 TYR A C 1
ATOM 619 O O . TYR A 1 84 ? 1.245 -5.289 0.700 1.00 92.25 84 TYR A O 1
ATOM 627 N N . LEU A 1 85 ? 3.011 -4.439 1.818 1.00 93.31 85 LEU A N 1
ATOM 628 C CA . LEU A 1 85 ? 3.455 -3.512 0.788 1.00 93.31 85 LEU A CA 1
ATOM 629 C C . LEU A 1 85 ? 4.730 -4.022 0.120 1.00 93.31 85 LEU A C 1
ATOM 631 O O . LEU A 1 85 ? 5.671 -4.457 0.787 1.00 93.31 85 LEU A O 1
ATOM 635 N N . GLN A 1 86 ? 4.790 -3.886 -1.198 1.00 93.00 86 GLN A N 1
ATOM 636 C CA . GLN A 1 86 ? 5.977 -4.180 -1.999 1.00 93.00 86 GLN A CA 1
ATOM 637 C C . GLN A 1 86 ? 6.197 -3.044 -2.984 1.00 93.00 86 GLN A C 1
ATOM 639 O O . GLN A 1 86 ? 5.224 -2.516 -3.508 1.00 93.00 86 GLN A O 1
ATOM 644 N N . ALA A 1 87 ? 7.444 -2.642 -3.224 1.00 94.44 87 ALA A N 1
ATOM 645 C CA . ALA A 1 87 ? 7.749 -1.510 -4.094 1.00 94.44 87 ALA A CA 1
ATOM 646 C C . ALA A 1 87 ? 9.009 -1.760 -4.920 1.00 94.44 87 ALA A C 1
ATOM 648 O O . ALA A 1 87 ? 10.094 -1.984 -4.378 1.00 94.44 87 ALA A O 1
ATOM 649 N N . GLN A 1 88 ? 8.857 -1.683 -6.241 1.00 92.69 88 GLN A N 1
ATOM 650 C CA . GLN A 1 88 ? 9.909 -1.987 -7.206 1.00 92.69 88 GLN A CA 1
ATOM 651 C C . GLN A 1 88 ? 10.241 -0.754 -8.050 1.00 92.69 88 GLN A C 1
ATOM 653 O O . GLN A 1 88 ? 9.362 -0.125 -8.639 1.00 92.69 88 GLN A O 1
ATOM 658 N N . ALA A 1 89 ? 11.527 -0.415 -8.136 1.00 92.75 89 ALA A N 1
ATOM 659 C CA . ALA A 1 89 ? 12.001 0.681 -8.975 1.00 92.75 89 ALA A CA 1
ATOM 660 C C . ALA A 1 89 ? 11.751 0.362 -10.458 1.00 92.75 89 ALA A C 1
ATOM 662 O O . ALA A 1 89 ? 12.155 -0.693 -10.944 1.00 92.75 89 ALA A O 1
ATOM 663 N N . GLY A 1 90 ? 11.076 1.265 -11.170 1.00 91.44 90 GLY A N 1
ATOM 664 C CA . GLY A 1 90 ? 10.669 1.071 -12.568 1.00 91.44 90 GLY A CA 1
ATOM 665 C C . GLY A 1 90 ? 9.562 0.027 -12.773 1.00 91.44 90 GLY A C 1
ATOM 666 O O . GLY A 1 90 ? 9.245 -0.288 -13.919 1.00 91.44 90 GLY A O 1
ATOM 667 N N . GLY A 1 91 ? 9.008 -0.518 -11.685 1.00 93.25 91 GLY A N 1
ATO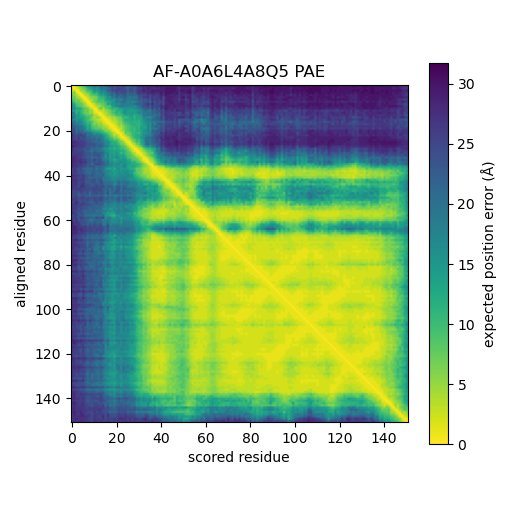M 668 C CA . GLY A 1 91 ? 7.898 -1.468 -11.677 1.00 93.25 91 GLY A CA 1
ATOM 669 C C . GLY A 1 91 ? 6.660 -0.842 -11.047 1.00 93.25 91 GLY A C 1
ATOM 670 O O . GLY A 1 91 ? 6.216 0.227 -11.462 1.00 93.25 91 GLY A O 1
ATOM 671 N N . GLU A 1 92 ? 6.109 -1.490 -10.024 1.00 94.50 92 GLU A N 1
ATOM 672 C CA . GLU A 1 92 ? 4.928 -1.012 -9.305 1.00 94.50 92 GLU A CA 1
ATOM 673 C C . GLU A 1 92 ? 5.144 -1.076 -7.787 1.00 94.50 92 GLU A C 1
ATOM 675 O O . GLU A 1 92 ? 5.986 -1.824 -7.279 1.00 94.50 92 GLU A O 1
ATOM 680 N N . MET A 1 93 ? 4.373 -0.276 -7.055 1.00 95.44 93 MET A N 1
ATOM 681 C CA . MET A 1 93 ? 4.103 -0.487 -5.642 1.00 95.44 93 MET A CA 1
ATOM 682 C C . MET A 1 93 ? 2.779 -1.230 -5.506 1.00 95.44 93 MET A C 1
ATOM 684 O O . MET A 1 93 ? 1.746 -0.689 -5.888 1.00 95.44 93 MET A O 1
ATOM 688 N N . ALA A 1 94 ? 2.800 -2.428 -4.934 1.00 95.19 94 ALA A N 1
ATOM 689 C CA . ALA A 1 94 ? 1.605 -3.187 -4.591 1.00 95.19 94 ALA A CA 1
ATOM 690 C C . ALA A 1 94 ? 1.244 -2.967 -3.117 1.00 95.19 94 ALA A C 1
ATOM 692 O O 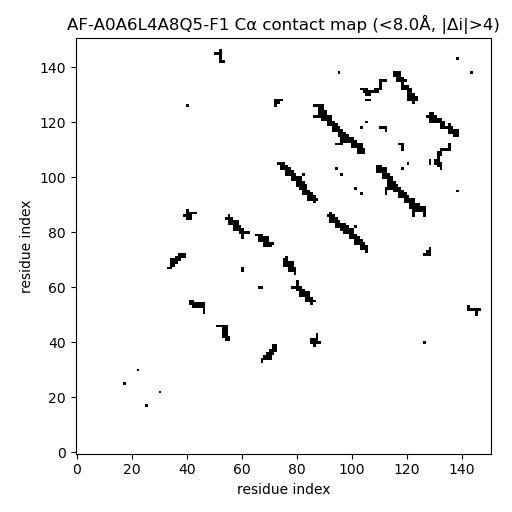. ALA A 1 94 ? 2.097 -3.103 -2.236 1.00 95.19 94 ALA A O 1
ATOM 693 N N . VAL A 1 95 ? -0.023 -2.650 -2.854 1.00 95.31 95 VAL A N 1
ATOM 694 C CA . VAL A 1 95 ? -0.593 -2.509 -1.509 1.00 95.31 95 VAL A CA 1
ATOM 695 C C . VAL A 1 95 ? -1.650 -3.590 -1.327 1.00 95.31 95 VAL A C 1
ATOM 697 O O . VAL A 1 95 ? -2.794 -3.424 -1.749 1.00 95.31 95 VAL A O 1
ATOM 700 N N . ASN A 1 96 ? -1.263 -4.703 -0.705 1.00 94.75 96 ASN A N 1
ATOM 701 C CA . ASN A 1 96 ? -2.141 -5.848 -0.482 1.00 94.75 96 ASN A CA 1
ATOM 702 C C . ASN A 1 96 ? -2.775 -5.746 0.904 1.00 94.75 96 ASN A C 1
ATOM 704 O O . ASN A 1 96 ? -2.063 -5.711 1.908 1.00 94.75 96 ASN A O 1
ATOM 708 N N . VAL A 1 97 ? -4.103 -5.699 0.980 1.00 94.50 97 VAL A N 1
ATOM 709 C CA . VAL A 1 97 ? -4.806 -5.593 2.264 1.00 94.50 97 VAL A CA 1
ATOM 710 C C . VAL A 1 97 ? -5.176 -6.988 2.748 1.00 94.50 97 VAL A C 1
ATOM 712 O O . VAL A 1 97 ? -6.000 -7.679 2.145 1.00 94.50 97 VAL A O 1
ATOM 715 N N . VAL A 1 98 ? -4.557 -7.387 3.858 1.00 92.25 98 VAL A N 1
ATOM 716 C CA . VAL A 1 98 ? -4.827 -8.659 4.538 1.00 92.25 98 VAL A CA 1
ATOM 717 C C . VAL A 1 98 ? -6.097 -8.515 5.368 1.00 92.25 98 VAL A C 1
ATOM 719 O O . VAL A 1 98 ? -7.019 -9.318 5.260 1.00 92.25 98 VAL A O 1
ATOM 722 N N . GLU A 1 99 ? -6.174 -7.434 6.142 1.00 91.50 99 GLU A N 1
ATOM 723 C CA . GLU A 1 99 ? -7.276 -7.166 7.056 1.00 91.50 99 GLU A CA 1
ATOM 724 C C . GLU A 1 99 ? -7.634 -5.678 7.051 1.00 91.50 99 GLU A C 1
ATOM 726 O O . GLU A 1 99 ? -6.759 -4.816 6.964 1.00 91.50 99 GLU A O 1
ATOM 731 N N . GLY A 1 100 ? -8.928 -5.377 7.167 1.00 92.12 100 GLY A N 1
ATOM 732 C CA . GLY A 1 100 ? -9.440 -4.012 7.201 1.00 92.12 100 GLY A CA 1
ATOM 733 C C . GLY A 1 100 ? -9.479 -3.359 5.818 1.00 92.12 100 GLY A C 1
ATOM 734 O O . GLY A 1 100 ? -10.043 -3.923 4.873 1.00 92.12 100 GLY A O 1
ATOM 735 N N . SER A 1 101 ? -8.943 -2.145 5.705 1.00 94.12 101 SER A N 1
ATOM 736 C CA . SER A 1 101 ? -8.957 -1.350 4.475 1.00 94.12 101 SER A CA 1
ATOM 737 C C . SER A 1 101 ? -7.789 -0.374 4.383 1.00 94.12 101 SER A C 1
ATOM 739 O O . SER A 1 101 ? -7.351 0.184 5.390 1.00 94.12 101 SER A O 1
ATOM 741 N N . ALA A 1 102 ? -7.358 -0.098 3.155 1.00 95.38 102 ALA A N 1
ATOM 742 C CA . ALA A 1 102 ? -6.369 0.923 2.841 1.00 95.38 102 ALA A CA 1
ATOM 743 C C . ALA A 1 102 ? -6.900 1.884 1.769 1.00 95.38 102 ALA A C 1
ATOM 745 O O . ALA A 1 102 ? -7.412 1.451 0.735 1.00 95.38 102 ALA A O 1
ATOM 746 N N . GLN A 1 103 ? -6.753 3.190 1.985 1.00 96.81 103 GLN A N 1
ATOM 747 C CA . GLN A 1 103 ? -6.933 4.203 0.947 1.00 96.81 103 GLN A CA 1
ATOM 748 C C . GLN A 1 103 ? -5.560 4.610 0.421 1.00 96.81 103 GLN A C 1
ATOM 750 O O . GLN A 1 103 ? -4.741 5.141 1.165 1.00 96.81 103 GLN A O 1
ATOM 755 N N . VAL A 1 104 ? -5.318 4.357 -0.860 1.00 97.25 104 VAL A N 1
ATOM 756 C CA . VAL A 1 104 ? -4.053 4.622 -1.546 1.00 97.25 104 VAL A CA 1
ATOM 757 C C . VAL A 1 104 ? -4.246 5.821 -2.458 1.00 97.25 104 VAL A C 1
ATOM 759 O O . VAL A 1 104 ? -5.108 5.799 -3.340 1.00 97.25 104 VAL A O 1
ATOM 762 N N . THR A 1 105 ? -3.453 6.867 -2.251 1.00 97.50 105 THR A N 1
ATOM 763 C CA . THR A 1 105 ? -3.523 8.112 -3.015 1.00 97.50 105 THR A CA 1
ATOM 764 C C . THR A 1 105 ? -2.194 8.403 -3.694 1.00 97.50 105 THR A C 1
ATOM 766 O O . THR A 1 105 ? -1.152 8.515 -3.052 1.00 97.50 105 THR A O 1
ATOM 769 N N . SER A 1 106 ? -2.250 8.574 -5.012 1.00 96.81 106 SER A N 1
ATOM 770 C CA . SER A 1 106 ? -1.122 8.989 -5.846 1.00 96.81 106 SER A CA 1
ATOM 771 C C . SER A 1 106 ? -1.637 9.831 -7.011 1.00 96.81 106 SER A C 1
ATOM 773 O O . SER A 1 106 ? -2.752 9.615 -7.494 1.00 96.81 106 SER A O 1
ATOM 775 N N . ASN A 1 107 ? -0.853 10.821 -7.450 1.00 94.06 107 ASN A N 1
ATOM 776 C CA . ASN A 1 107 ? -1.194 11.688 -8.585 1.00 94.06 107 ASN A CA 1
ATOM 777 C C . ASN A 1 107 ? -2.618 12.293 -8.495 1.00 94.06 107 ASN A C 1
ATOM 779 O O . ASN A 1 107 ? -3.328 12.438 -9.490 1.00 94.06 107 ASN A O 1
ATOM 783 N N . GLY A 1 108 ? -3.065 12.623 -7.275 1.00 93.88 108 GLY A N 1
ATOM 784 C CA . GLY A 1 108 ? -4.383 13.212 -7.003 1.00 93.88 108 GLY A CA 1
ATOM 785 C C . GLY A 1 108 ? -5.575 12.254 -7.123 1.00 93.88 108 GLY A C 1
ATOM 786 O O . GLY A 1 108 ? -6.714 12.698 -6.990 1.00 93.88 108 GLY A O 1
ATOM 787 N N . THR A 1 109 ? -5.338 10.961 -7.358 1.00 97.31 109 THR A N 1
ATOM 788 C CA . THR A 1 109 ? -6.379 9.928 -7.424 1.00 97.31 109 THR A CA 1
ATOM 789 C C . THR A 1 109 ? -6.273 8.996 -6.227 1.00 97.31 109 THR A C 1
ATOM 791 O O . THR A 1 109 ? -5.194 8.490 -5.925 1.00 97.31 109 THR A O 1
ATOM 794 N N . THR A 1 110 ? -7.411 8.730 -5.587 1.00 97.94 110 THR A N 1
ATOM 795 C CA . THR A 1 110 ? -7.519 7.818 -4.445 1.00 97.94 110 THR A CA 1
ATOM 796 C C . THR A 1 110 ? -8.254 6.542 -4.843 1.00 97.94 110 THR A C 1
ATOM 798 O O . THR A 1 110 ? -9.288 6.588 -5.519 1.00 97.94 110 THR A O 1
ATOM 801 N N . ARG A 1 111 ? -7.732 5.396 -4.403 1.00 97.69 111 ARG A N 1
ATOM 802 C CA . ARG A 1 111 ? -8.347 4.072 -4.548 1.00 97.69 111 ARG A CA 1
ATOM 803 C C . ARG A 1 111 ? -8.409 3.387 -3.197 1.00 97.69 111 ARG A C 1
ATOM 805 O O . ARG A 1 111 ? -7.489 3.505 -2.398 1.00 97.69 111 ARG A O 1
ATOM 812 N N . THR A 1 112 ? -9.496 2.672 -2.954 1.00 97.25 112 THR A N 1
ATOM 813 C CA . THR A 1 112 ? -9.707 1.960 -1.696 1.00 97.25 112 THR A CA 1
ATOM 814 C C . THR A 1 112 ? -9.568 0.469 -1.941 1.00 97.25 112 THR A C 1
ATOM 816 O O . THR A 1 112 ? -10.329 -0.092 -2.727 1.00 97.25 112 THR A O 1
ATOM 819 N N . ALA A 1 113 ? -8.615 -0.152 -1.256 1.00 96.06 113 ALA A N 1
ATOM 820 C CA . ALA A 1 113 ? -8.492 -1.594 -1.134 1.00 96.06 113 ALA A CA 1
ATOM 821 C C . ALA A 1 113 ? -9.138 -2.044 0.181 1.00 96.06 113 ALA A C 1
ATOM 823 O O . ALA A 1 113 ? -9.013 -1.385 1.215 1.00 96.06 113 ALA A O 1
ATOM 824 N N . VAL A 1 114 ? -9.834 -3.171 0.141 1.00 96.00 114 VAL A N 1
ATOM 825 C CA . VAL A 1 114 ? -10.366 -3.875 1.317 1.00 96.00 114 VAL A CA 1
ATOM 826 C C . VAL A 1 114 ? -9.655 -5.215 1.476 1.00 96.00 114 VAL A C 1
ATOM 828 O O . VAL A 1 114 ? -8.989 -5.669 0.545 1.00 96.00 114 VAL A O 1
ATOM 831 N N . ALA A 1 115 ? -9.811 -5.856 2.632 1.00 94.38 115 ALA A N 1
ATOM 832 C CA . ALA A 1 115 ? -9.309 -7.208 2.870 1.00 94.38 115 ALA A CA 1
ATOM 833 C C . ALA A 1 115 ? -9.587 -8.147 1.678 1.00 94.38 115 ALA A C 1
ATOM 835 O O . ALA A 1 115 ? -10.713 -8.205 1.176 1.00 94.38 115 ALA A O 1
ATOM 836 N N . GLY A 1 116 ? -8.556 -8.854 1.211 1.00 93.25 116 GLY A N 1
ATOM 837 C CA . GLY A 1 116 ? -8.653 -9.720 0.027 1.00 93.25 116 GLY A CA 1
ATOM 838 C C . GLY A 1 116 ? -8.294 -9.042 -1.301 1.00 93.25 116 GLY A C 1
ATOM 839 O O . GLY A 1 116 ? -8.302 -9.700 -2.340 1.00 93.25 116 GLY A O 1
ATOM 840 N N . THR A 1 117 ? -8.004 -7.737 -1.301 1.00 95.88 117 THR A N 1
ATOM 841 C CA . THR A 1 117 ? -7.724 -6.971 -2.528 1.00 95.88 117 THR A CA 1
ATOM 842 C C . THR A 1 117 ? -6.378 -6.257 -2.481 1.00 95.88 117 THR A C 1
ATOM 844 O O . THR A 1 117 ? -5.828 -5.986 -1.410 1.00 95.88 117 THR A O 1
ATOM 847 N N . SER A 1 118 ? -5.859 -5.953 -3.665 1.00 95.06 118 SER A N 1
ATOM 848 C CA . SER A 1 118 ? -4.643 -5.193 -3.900 1.00 95.06 118 SER A CA 1
ATOM 849 C C . SER A 1 118 ? -4.928 -3.976 -4.769 1.00 95.06 118 SER A C 1
ATOM 851 O O . SER A 1 118 ? -5.801 -4.001 -5.639 1.00 95.06 118 SER A O 1
ATOM 853 N N . VAL A 1 119 ? -4.171 -2.912 -4.531 1.00 96.94 119 VAL A N 1
ATOM 854 C CA . VAL A 1 119 ? -4.064 -1.754 -5.422 1.00 96.94 119 VAL A CA 1
ATOM 855 C C . VAL A 1 119 ? -2.602 -1.611 -5.811 1.00 96.94 119 VAL A C 1
ATOM 857 O O . VAL A 1 119 ? -1.725 -1.661 -4.946 1.00 96.94 119 VAL A O 1
ATOM 860 N N . SER A 1 120 ? -2.344 -1.395 -7.099 1.00 96.31 120 SER A N 1
ATOM 861 C CA . SER A 1 120 ? -1.003 -1.129 -7.608 1.00 96.31 120 SER A CA 1
ATOM 862 C C . SER A 1 120 ? -0.824 0.332 -8.012 1.00 96.31 120 SER A C 1
ATOM 864 O O . SER A 1 120 ? -1.737 0.981 -8.528 1.00 96.31 120 SER A O 1
ATOM 866 N N . VAL A 1 121 ? 0.363 0.873 -7.753 1.00 97.44 121 VAL A N 1
ATOM 867 C CA . VAL A 1 121 ? 0.772 2.223 -8.151 1.00 97.44 121 VAL A CA 1
ATOM 868 C C . VAL A 1 121 ? 2.021 2.101 -9.021 1.00 97.44 121 VAL A C 1
ATOM 870 O O . VAL A 1 121 ? 3.058 1.680 -8.509 1.00 97.44 121 VAL A O 1
ATOM 873 N N . PRO A 1 122 ? 1.972 2.465 -10.313 1.00 97.38 122 PRO A N 1
ATOM 874 C CA . PRO A 1 122 ? 3.152 2.442 -11.174 1.00 97.38 122 PRO A CA 1
ATOM 875 C C . PRO A 1 122 ? 4.277 3.323 -10.619 1.00 97.38 122 PRO A C 1
ATOM 877 O O . PRO A 1 122 ? 4.037 4.460 -10.207 1.00 97.38 122 PRO A O 1
ATOM 880 N N . MET A 1 123 ? 5.504 2.802 -10.608 1.00 96.44 123 MET A N 1
ATOM 881 C CA . MET A 1 123 ? 6.698 3.437 -10.047 1.00 96.44 123 MET A CA 1
ATOM 882 C C . MET A 1 123 ? 7.717 3.758 -11.143 1.00 96.44 123 MET A C 1
ATOM 884 O O . MET A 1 123 ? 7.917 3.010 -12.098 1.00 96.44 123 MET A O 1
ATOM 888 N N . SER A 1 124 ? 8.416 4.877 -10.994 1.00 95.62 124 SER A N 1
ATOM 889 C CA . SER A 1 124 ? 9.590 5.221 -11.803 1.00 95.62 124 SER A CA 1
ATOM 890 C C . SER A 1 124 ? 10.857 4.519 -11.295 1.00 95.62 124 SER A C 1
ATOM 892 O O . SER A 1 124 ? 10.872 3.942 -10.206 1.00 95.62 124 SER A O 1
ATOM 894 N N . GLU A 1 125 ? 11.958 4.610 -12.048 1.00 94.81 125 GLU A N 1
ATOM 895 C CA . GLU A 1 125 ? 13.278 4.089 -11.639 1.00 94.81 125 GLU A CA 1
ATOM 896 C C . GLU A 1 125 ? 13.790 4.683 -10.311 1.00 94.81 125 GLU A C 1
ATOM 898 O O . GLU A 1 125 ? 14.625 4.077 -9.649 1.00 94.81 125 GLU A O 1
ATOM 903 N N . ASN A 1 126 ? 13.265 5.839 -9.891 1.00 93.44 126 ASN A N 1
ATOM 904 C CA . ASN A 1 126 ? 13.630 6.500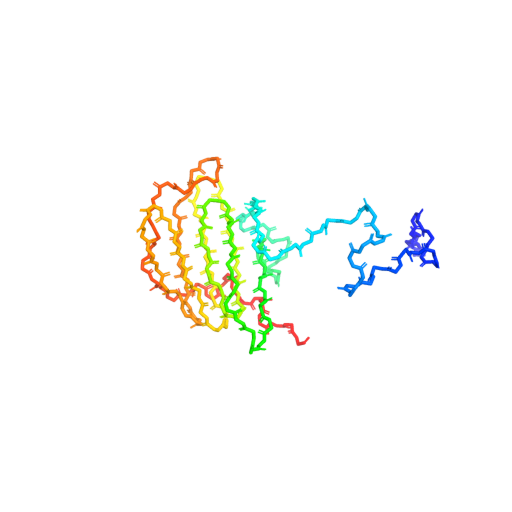 -8.635 1.00 93.44 126 ASN A CA 1
ATOM 905 C C . ASN A 1 126 ? 12.658 6.197 -7.481 1.00 93.44 126 ASN A C 1
ATOM 907 O O . ASN A 1 126 ? 12.704 6.896 -6.472 1.00 93.44 126 ASN A O 1
ATOM 911 N N . LEU A 1 127 ? 11.766 5.205 -7.626 1.00 92.94 127 LEU A N 1
ATOM 912 C CA . LEU A 1 127 ? 10.717 4.874 -6.645 1.00 92.94 127 LEU A CA 1
ATOM 913 C C . LEU A 1 127 ? 9.747 6.034 -6.369 1.00 92.94 127 LEU A C 1
ATOM 915 O O . LEU A 1 127 ? 9.195 6.133 -5.283 1.00 92.94 127 LEU A O 1
ATOM 919 N N . ALA A 1 128 ? 9.534 6.911 -7.347 1.00 95.19 128 ALA A N 1
ATOM 920 C CA . ALA A 1 128 ? 8.468 7.910 -7.307 1.00 95.19 128 ALA A CA 1
ATOM 921 C C . ALA A 1 128 ? 7.269 7.428 -8.141 1.00 95.19 128 ALA A C 1
ATOM 923 O O . ALA A 1 128 ? 7.502 6.807 -9.189 1.00 95.19 128 ALA A O 1
ATOM 924 N N . PRO A 1 129 ? 6.019 7.729 -7.750 1.00 96.38 129 PRO A N 1
ATOM 925 C CA . PRO A 1 129 ? 4.835 7.303 -8.479 1.00 96.38 129 PRO A CA 1
ATOM 926 C C . PRO A 1 129 ? 4.785 7.944 -9.866 1.00 96.38 129 PRO A C 1
ATOM 928 O O . PRO A 1 129 ? 4.791 9.168 -10.003 1.00 96.38 129 PRO A O 1
ATOM 931 N N . SER A 1 130 ? 4.709 7.119 -10.907 1.00 96.56 130 SER A N 1
ATOM 932 C CA . SER A 1 130 ? 4.647 7.574 -12.298 1.00 96.56 130 SER A CA 1
ATOM 933 C C . SER A 1 130 ? 3.217 7.793 -12.802 1.00 96.56 130 SER A C 1
ATOM 935 O O . SER A 1 130 ? 3.035 8.562 -13.744 1.00 96.56 130 SER A O 1
ATOM 937 N N . ASP A 1 131 ? 2.213 7.176 -12.166 1.00 96.19 131 ASP A N 1
ATOM 938 C CA . ASP A 1 131 ? 0.791 7.328 -12.509 1.00 96.19 131 ASP A CA 1
ATOM 939 C C . ASP A 1 131 ? -0.129 7.174 -11.272 1.00 96.19 131 ASP A C 1
ATOM 941 O O . ASP A 1 131 ? 0.327 6.994 -10.133 1.00 96.19 131 ASP A O 1
ATOM 945 N N . ALA A 1 132 ? -1.438 7.315 -11.479 1.00 96.88 132 ALA A N 1
ATOM 946 C CA . ALA A 1 132 ? -2.484 7.093 -10.490 1.00 96.88 132 ALA A CA 1
ATOM 947 C C . ALA A 1 132 ? -2.636 5.600 -10.117 1.00 96.88 132 ALA A C 1
ATOM 949 O O . ALA A 1 132 ? -2.299 4.726 -10.917 1.00 96.88 132 ALA A O 1
ATOM 950 N N . PRO A 1 133 ? -3.201 5.281 -8.934 1.00 97.44 133 PRO A N 1
ATOM 951 C CA . PRO A 1 133 ? -3.408 3.897 -8.520 1.00 97.44 133 PRO A CA 1
ATOM 952 C C . PRO A 1 133 ? -4.464 3.172 -9.371 1.00 97.44 133 PRO A C 1
ATOM 954 O O . PRO A 1 133 ? -5.492 3.754 -9.762 1.00 97.44 133 PRO A O 1
ATOM 957 N N . SER A 1 134 ? -4.242 1.879 -9.603 1.00 97.06 134 SER A N 1
ATOM 958 C CA . SER A 1 134 ? -5.173 0.992 -10.303 1.00 97.06 134 SER A CA 1
ATOM 959 C C . SER A 1 134 ? -6.454 0.741 -9.486 1.00 97.06 134 SER A C 1
ATOM 961 O O . SER A 1 134 ? -6.480 0.932 -8.266 1.00 97.06 134 SER A O 1
ATOM 963 N N . PRO A 1 135 ? -7.584 0.383 -10.127 1.00 96.94 135 PRO A N 1
ATOM 964 C CA . PRO A 1 135 ? -8.755 -0.105 -9.402 1.00 96.94 135 PRO A CA 1
ATOM 965 C C . PRO A 1 135 ? -8.393 -1.314 -8.522 1.00 96.94 135 PRO A C 1
ATOM 967 O O . PRO A 1 135 ? -7.529 -2.088 -8.918 1.00 96.94 135 PRO A O 1
ATOM 970 N N . PRO A 1 136 ? -9.049 -1.501 -7.363 1.00 95.94 136 PRO A N 1
ATOM 971 C CA . PRO A 1 136 ? -8.774 -2.645 -6.505 1.00 95.94 136 PRO A CA 1
ATOM 972 C C . PRO A 1 136 ? -9.136 -3.953 -7.215 1.00 95.94 136 PRO A C 1
ATOM 974 O O . PRO A 1 136 ? -10.260 -4.114 -7.703 1.00 95.94 136 PRO A O 1
ATOM 977 N N . GLU A 1 137 ? -8.197 -4.889 -7.230 1.00 95.56 137 GLU A N 1
ATOM 978 C CA . GLU A 1 137 ? -8.364 -6.237 -7.777 1.00 95.56 137 GLU A CA 1
ATOM 979 C C . GLU A 1 137 ? -8.076 -7.276 -6.686 1.00 95.56 137 GLU A C 1
ATOM 981 O O . GLU A 1 137 ? -7.399 -6.955 -5.709 1.00 95.56 137 GLU A O 1
ATOM 986 N N . PRO A 1 138 ? -8.594 -8.513 -6.777 1.00 93.94 138 PRO A N 1
ATOM 987 C CA . PRO A 1 138 ? -8.183 -9.582 -5.870 1.00 93.94 138 PRO A CA 1
ATOM 988 C C . PRO A 1 138 ? -6.660 -9.732 -5.888 1.00 93.94 138 PRO A C 1
ATOM 990 O O . PRO A 1 138 ? -6.064 -9.759 -6.966 1.00 93.94 138 PRO A O 1
ATOM 993 N N . TYR A 1 139 ? -6.030 -9.804 -4.715 1.00 84.69 139 TYR A N 1
ATOM 994 C CA . TYR A 1 139 ? -4.583 -9.998 -4.669 1.00 84.69 139 TYR A CA 1
ATOM 995 C C . TYR A 1 139 ? -4.208 -11.393 -5.191 1.00 84.69 139 TYR A C 1
ATOM 997 O O . TYR A 1 139 ? -4.996 -12.338 -5.112 1.00 84.69 139 TYR A O 1
ATOM 1005 N N . ASP A 1 140 ? -2.988 -11.540 -5.707 1.00 80.44 140 ASP A N 1
ATOM 1006 C CA . ASP A 1 140 ? -2.461 -12.856 -6.064 1.00 80.44 140 ASP A CA 1
ATOM 1007 C C . ASP A 1 140 ? -2.103 -13.623 -4.785 1.00 80.44 140 ASP A C 1
ATOM 1009 O O . ASP A 1 140 ? -1.186 -13.243 -4.053 1.00 80.44 140 ASP A O 1
ATOM 1013 N N . GLU A 1 141 ? -2.827 -14.710 -4.517 1.00 71.62 141 GLU A N 1
ATOM 1014 C CA . GLU A 1 141 ? -2.605 -15.557 -3.346 1.00 71.62 141 GLU A CA 1
ATOM 1015 C C . GLU A 1 141 ? -1.170 -16.093 -3.287 1.00 71.62 141 GLU A C 1
ATOM 1017 O O . GLU A 1 141 ? -0.649 -16.269 -2.194 1.00 71.62 141 GLU A O 1
ATOM 1022 N N . ASN A 1 142 ? -0.479 -16.301 -4.414 1.00 68.56 142 ASN A N 1
ATOM 1023 C CA . ASN A 1 142 ? 0.911 -16.778 -4.395 1.00 68.56 142 ASN A CA 1
ATOM 1024 C C . ASN A 1 142 ? 1.862 -15.773 -3.727 1.00 68.56 142 ASN A C 1
ATOM 1026 O O . ASN A 1 142 ? 2.819 -16.178 -3.073 1.00 68.56 142 ASN A O 1
ATOM 1030 N N . ASN A 1 143 ? 1.561 -14.474 -3.815 1.00 67.00 143 ASN A N 1
ATOM 1031 C CA . ASN A 1 143 ? 2.326 -13.427 -3.134 1.00 67.00 143 ASN A CA 1
ATOM 1032 C C . ASN A 1 143 ? 1.992 -13.328 -1.635 1.00 67.00 143 ASN A C 1
ATOM 1034 O O . ASN A 1 143 ? 2.696 -12.642 -0.897 1.00 67.00 143 ASN A O 1
ATOM 1038 N N . MET A 1 144 ? 0.936 -14.012 -1.179 1.00 70.75 144 MET A N 1
ATOM 1039 C CA . MET A 1 144 ? 0.403 -13.926 0.187 1.00 70.75 144 MET A CA 1
ATOM 1040 C C . MET A 1 144 ? 0.369 -15.261 0.940 1.00 70.75 144 MET A C 1
ATOM 1042 O O . MET A 1 144 ? 0.220 -15.263 2.159 1.00 70.75 144 MET A O 1
ATOM 1046 N N . GLN A 1 145 ? 0.590 -16.381 0.247 1.00 61.00 145 GLN A N 1
ATOM 1047 C CA . GLN A 1 145 ? 0.487 -17.761 0.744 1.00 61.00 145 GLN A CA 1
ATOM 1048 C C . GLN A 1 145 ? 1.311 -18.051 2.007 1.00 61.00 145 GLN A C 1
ATOM 1050 O O . GLN A 1 145 ? 0.996 -18.989 2.738 1.00 61.00 145 GLN A O 1
ATOM 1055 N N . ASN A 1 146 ? 2.328 -17.237 2.295 1.00 60.03 146 ASN A N 1
ATOM 1056 C CA . ASN A 1 146 ? 3.209 -17.418 3.447 1.00 60.03 146 ASN A CA 1
ATOM 1057 C C . ASN A 1 146 ? 3.022 -16.362 4.554 1.00 60.03 146 ASN A C 1
ATOM 1059 O O . ASN A 1 146 ? 3.713 -16.440 5.567 1.00 60.03 146 ASN A O 1
ATOM 1063 N N . LEU A 1 147 ? 2.106 -15.394 4.401 1.00 59.97 147 LEU A N 1
ATOM 1064 C CA . LEU A 1 147 ? 1.780 -14.442 5.474 1.00 59.97 147 LEU A CA 1
ATOM 1065 C C . LEU A 1 147 ? 0.790 -15.021 6.498 1.00 59.97 147 LEU A C 1
ATOM 1067 O O . LEU A 1 147 ? 0.961 -14.792 7.691 1.00 59.97 147 LEU A O 1
ATOM 1071 N N . ASP A 1 148 ? -0.184 -15.821 6.059 1.00 54.62 148 ASP A N 1
ATOM 1072 C CA . ASP A 1 148 ? -1.256 -16.353 6.925 1.00 54.62 148 ASP A CA 1
ATOM 1073 C C . ASP A 1 148 ? -0.829 -17.549 7.801 1.00 54.62 148 ASP A C 1
ATOM 1075 O O . ASP A 1 148 ? -1.599 -18.047 8.620 1.00 54.62 148 ASP A O 1
ATOM 1079 N N . GLN A 1 149 ? 0.400 -18.044 7.633 1.00 49.00 149 GLN A N 1
ATOM 1080 C CA . GLN A 1 149 ? 0.886 -19.269 8.283 1.00 49.00 149 GLN A CA 1
ATOM 1081 C C . GLN A 1 149 ? 1.560 -19.024 9.643 1.00 49.00 149 GLN A C 1
ATOM 1083 O O . GLN A 1 149 ? 2.087 -19.968 10.236 1.00 49.00 149 GLN A O 1
ATOM 1088 N N . TYR A 1 150 ? 1.567 -17.785 10.145 1.00 40.19 150 TYR A N 1
ATOM 1089 C CA . TYR A 1 150 ? 2.188 -17.440 11.426 1.00 40.19 150 TYR A CA 1
ATOM 1090 C C . TYR A 1 150 ? 1.122 -17.219 12.522 1.00 40.19 150 TYR A C 1
ATOM 1092 O O . TYR A 1 150 ? 0.457 -16.183 12.502 1.00 40.19 150 TYR A O 1
ATOM 1100 N N . PRO A 1 151 ? 0.915 -18.187 13.445 1.00 41.28 151 PRO A N 1
ATOM 1101 C CA . PRO A 1 151 ? 0.037 -18.037 14.609 1.00 41.28 151 PRO A CA 1
ATOM 1102 C C . PRO A 1 151 ? 0.648 -17.188 15.733 1.00 41.28 151 PRO A C 1
ATOM 1104 O O . PRO A 1 151 ? 1.897 -17.090 15.815 1.00 41.28 151 PRO A O 1
#

Nearest PDB structures (foldseek):
  4m0h-assembly2_B  TM=7.228E-01  e=4.221E-03  Parabacteroides distasonis ATCC 8503
  4m0n-assembly1_A  TM=7.116E-01  e=7.489E-03  Parabacteroides distasonis ATCC 8503
  1xja-assembly3_E-2  TM=6.594E-01  e=2.187E+00  Escherichia coli
  1sfn-assembly1_A  TM=3.457E-01  e=5.523E-01  Deinococcus radiodurans
  3rns-assembly1_A  TM=3.749E-01  e=1.164E+00  Leptotrichia buccalis C-1013-b

Foldseek 3Di:
DDDDDDDDPDDPVPPDPDDPVCQPPDPPDPDDDAAEEDEDAFDDPPPPDLLDAGDWDKDADDPPDAWGWYQYLNKTKTDDGIWIWHFHAQAKIKTAEQAAKIWIFDPRDIEIDHHQWIKIFGHHNSSHGPDTIDHIDGDDVSNVVNVVPDD

Mean predicted aligned error: 12.1 Å

Solvent-accessible surface area (backbone atoms only — not comparable to full-atom values): 8937 Å² total; per-residue (Å²): 139,85,82,83,80,86,71,73,96,60,65,78,91,69,59,79,82,82,55,9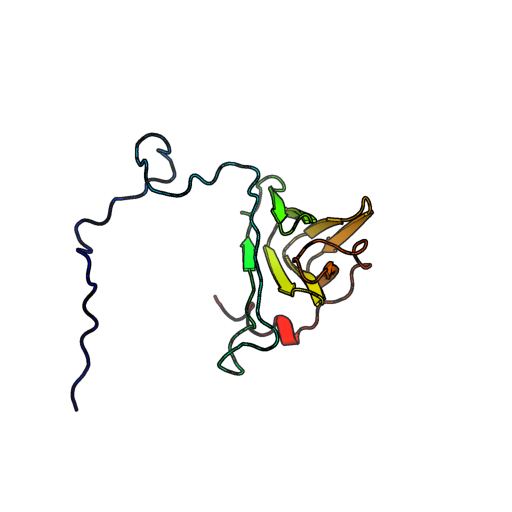3,86,56,86,85,79,63,97,83,63,90,82,85,58,91,70,51,70,54,77,77,75,32,59,76,88,56,37,95,43,95,80,46,52,50,48,62,49,80,48,75,49,70,87,93,60,79,70,45,56,34,39,40,39,85,30,41,35,40,41,41,36,29,36,45,34,34,30,28,62,58,42,38,30,40,44,32,20,69,33,55,34,34,41,39,32,26,87,92,35,76,35,66,24,39,49,61,15,18,32,42,28,38,20,29,74,82,42,39,65,70,42,50,48,40,76,60,40,74,49,65,57,84,78,45,69,50,67,82,74,69,132

Radius of gyration: 18.4 Å; Cα contacts (8 Å, |Δi|>4): 294; chains: 1; bounding box: 42×46×43 Å

Sequence (151 aa):
MFVELVSAETDIENLPIVDPSNFAETPSGPQYGPMQAFYFQTGTDDAGCPEAPNSGLLIQTPEGVAEVTILTNEVDIQLSGTAYLQAQAGGEMAVNVVEGSAQVTSNGTTRTAVAGTSVSVPMSENLAPSDAPSPPEPYDENNMQNLDQYP